Protein AF-A0A1H8G542-F1 (afdb_monomer_lite)

Radius of gyration: 30.21 Å; chains: 1; bounding box: 101×85×64 Å

pLDDT: mean 82.32, std 17.87, range [41.72, 97.12]

Sequence (172 aa):
MRNCRTIFIILLIFWPLLLMSQGQDFWIKDFHQNMTDLSAISSNVKDLNGKPTALIRFVVRDSKFEFSANLGIVKQESKTGEVWLYVPVGTKRLTISHPYLGLLRGFEIPTSVEGKCTYDAEIVITNNAYLDALLDQAITSSSSSEINAEETDELESDSMLYQGQALTSSAS

Structure (mmCIF, N/CA/C/O backbone):
data_AF-A0A1H8G542-F1
#
_entry.id   AF-A0A1H8G542-F1
#
loop_
_atom_site.group_PDB
_atom_site.id
_atom_site.type_symbol
_atom_site.label_atom_id
_atom_site.label_alt_id
_atom_site.label_comp_id
_atom_site.label_asym_id
_atom_site.label_entity_id
_atom_site.label_seq_id
_atom_site.pdbx_PDB_ins_code
_atom_site.Cartn_x
_atom_site.Cartn_y
_atom_site.Cartn_z
_atom_site.occupancy
_atom_site.B_iso_or_equiv
_atom_site.auth_seq_id
_atom_site.auth_comp_id
_atom_site.auth_asym_id
_atom_site.auth_atom_id
_atom_site.pdbx_PDB_model_num
ATOM 1 N N . MET A 1 1 ? 42.385 -31.031 -24.713 1.00 58.66 1 MET A N 1
ATOM 2 C CA . MET A 1 1 ? 41.117 -30.613 -25.368 1.00 58.66 1 MET A CA 1
ATOM 3 C C . MET A 1 1 ? 39.839 -30.892 -24.554 1.00 58.66 1 MET A C 1
ATOM 5 O O . MET A 1 1 ? 38.863 -30.186 -24.767 1.00 58.66 1 MET A O 1
ATOM 9 N N . ARG A 1 2 ? 39.802 -31.864 -23.618 1.00 62.94 2 ARG A N 1
ATOM 10 C CA . ARG A 1 2 ? 38.589 -32.194 -22.825 1.00 62.94 2 ARG A CA 1
ATOM 11 C C . ARG A 1 2 ? 38.145 -31.082 -21.855 1.00 62.94 2 ARG A C 1
ATOM 13 O O . ARG A 1 2 ? 36.956 -30.814 -21.768 1.00 62.94 2 ARG A O 1
ATOM 20 N N . ASN A 1 3 ? 39.091 -30.366 -21.245 1.00 68.81 3 ASN A N 1
ATOM 21 C CA . ASN A 1 3 ? 38.796 -29.328 -20.243 1.00 68.81 3 ASN A CA 1
ATOM 22 C C . ASN A 1 3 ? 38.267 -28.014 -20.853 1.00 68.81 3 ASN A C 1
ATOM 24 O O . ASN A 1 3 ? 37.570 -27.254 -20.194 1.00 68.81 3 ASN A O 1
ATOM 28 N N . CYS A 1 4 ? 38.561 -27.744 -22.130 1.00 71.44 4 CYS A N 1
ATOM 29 C CA . CYS A 1 4 ? 38.090 -26.532 -22.809 1.00 71.44 4 CYS A CA 1
ATOM 30 C C . CYS A 1 4 ? 36.597 -26.637 -23.174 1.00 71.44 4 CYS A C 1
ATOM 32 O O . CYS A 1 4 ? 35.860 -25.666 -23.043 1.00 71.44 4 CYS A O 1
ATOM 34 N N . ARG A 1 5 ? 36.119 -27.846 -23.520 1.00 76.88 5 ARG A N 1
ATOM 35 C CA . ARG A 1 5 ? 34.689 -28.109 -23.771 1.00 76.88 5 ARG A CA 1
ATOM 36 C C . ARG A 1 5 ? 33.852 -27.984 -22.497 1.00 76.88 5 ARG A C 1
ATOM 38 O O . ARG A 1 5 ? 32.764 -27.429 -22.552 1.00 76.88 5 ARG A O 1
ATOM 45 N N . THR A 1 6 ? 34.358 -28.450 -21.355 1.00 80.25 6 THR A N 1
ATOM 46 C CA . THR A 1 6 ? 33.643 -28.337 -20.073 1.00 80.25 6 THR A CA 1
ATOM 47 C C . THR A 1 6 ? 33.558 -26.892 -19.582 1.00 80.25 6 THR A C 1
ATOM 49 O O . THR A 1 6 ? 32.508 -26.491 -19.098 1.00 80.25 6 THR A O 1
ATOM 52 N N . ILE A 1 7 ? 34.608 -26.084 -19.772 1.00 83.56 7 ILE A N 1
ATOM 53 C CA . ILE A 1 7 ? 34.585 -24.648 -19.435 1.00 83.56 7 ILE A CA 1
ATOM 54 C C . ILE A 1 7 ? 33.564 -23.897 -20.302 1.00 83.56 7 ILE A C 1
ATOM 56 O O . ILE A 1 7 ? 32.796 -23.090 -19.784 1.00 83.56 7 ILE A O 1
ATOM 60 N N . PHE A 1 8 ? 33.499 -24.206 -21.601 1.00 82.31 8 PHE A N 1
ATOM 61 C CA . PHE A 1 8 ? 32.521 -23.598 -22.509 1.00 82.31 8 PHE A CA 1
ATOM 62 C C . PHE A 1 8 ? 31.074 -23.934 -22.123 1.00 82.31 8 PHE A C 1
ATOM 64 O O . PHE A 1 8 ? 30.210 -23.065 -22.165 1.00 82.31 8 PHE A O 1
ATOM 71 N N . ILE A 1 9 ? 30.814 -25.178 -21.706 1.00 81.88 9 ILE A N 1
ATOM 72 C CA . ILE A 1 9 ? 29.485 -25.618 -21.255 1.00 81.88 9 ILE A CA 1
ATOM 73 C C . ILE A 1 9 ? 29.085 -24.915 -19.950 1.00 81.88 9 ILE A C 1
ATOM 75 O O . ILE A 1 9 ? 27.940 -24.494 -19.818 1.00 81.88 9 ILE A O 1
ATOM 79 N N . ILE A 1 10 ? 30.020 -24.727 -19.012 1.00 82.44 10 ILE A N 1
ATOM 80 C CA . ILE A 1 10 ? 29.749 -23.996 -17.763 1.00 82.44 10 ILE A CA 1
ATOM 81 C C . ILE A 1 10 ? 29.419 -22.526 -18.059 1.00 82.44 10 ILE A C 1
ATOM 83 O O . ILE A 1 10 ? 28.434 -22.015 -17.534 1.00 82.44 10 ILE A O 1
ATOM 87 N N . LEU A 1 11 ? 30.173 -21.863 -18.943 1.00 80.88 11 LEU A N 1
ATOM 88 C CA . LEU A 1 11 ? 29.892 -20.478 -19.345 1.00 80.88 11 LEU A CA 1
ATOM 89 C C . LEU A 1 11 ? 28.540 -20.336 -20.057 1.00 80.88 11 LEU A C 1
ATOM 91 O O . LEU A 1 11 ? 27.810 -19.387 -19.789 1.00 80.88 11 LEU A O 1
ATOM 95 N N . LEU A 1 12 ? 28.174 -21.297 -20.909 1.00 79.50 12 LEU A N 1
ATOM 96 C CA . LEU A 1 12 ? 26.909 -21.291 -21.649 1.00 79.50 12 LEU A CA 1
ATOM 97 C C . LEU A 1 12 ? 25.689 -21.491 -20.733 1.00 79.50 12 LEU A C 1
ATOM 99 O O . LEU A 1 12 ? 24.636 -20.918 -20.991 1.00 79.50 12 LEU A O 1
ATOM 103 N N . ILE A 1 13 ? 25.837 -22.253 -19.644 1.00 79.88 13 ILE A N 1
ATOM 104 C CA . ILE A 1 13 ? 24.777 -22.470 -18.644 1.00 79.88 13 ILE A CA 1
ATOM 105 C C . ILE A 1 13 ? 24.689 -21.302 -17.645 1.00 79.88 13 ILE A C 1
ATOM 107 O O . ILE A 1 13 ? 23.596 -20.978 -17.188 1.00 79.88 13 ILE A O 1
ATOM 111 N N . PHE A 1 14 ? 25.804 -20.639 -17.321 1.00 73.62 14 PHE A N 1
ATOM 112 C CA . PHE A 1 14 ? 25.825 -19.519 -16.368 1.00 73.62 14 PHE A CA 1
ATOM 113 C C . PHE A 1 14 ? 25.383 -18.180 -16.992 1.00 73.62 14 PHE A C 1
ATOM 115 O O . PHE A 1 14 ? 24.875 -17.309 -16.292 1.00 73.62 14 PHE A O 1
ATOM 122 N N . TRP A 1 15 ? 25.521 -18.026 -18.314 1.00 73.31 15 TRP A N 1
ATOM 123 C CA . TRP A 1 15 ? 25.135 -16.824 -19.064 1.00 73.31 15 TRP A CA 1
ATOM 124 C C . TRP A 1 15 ? 23.635 -16.455 -18.979 1.00 73.31 15 TRP A C 1
ATOM 126 O O . TRP A 1 15 ? 23.336 -15.292 -18.704 1.00 73.31 15 TRP A O 1
ATOM 136 N N . PRO A 1 16 ? 22.666 -17.381 -19.148 1.00 72.12 16 PRO A N 1
ATOM 137 C CA . PRO A 1 16 ? 21.245 -17.039 -19.042 1.00 72.12 16 PRO A CA 1
ATOM 138 C C . PRO A 1 16 ? 20.754 -16.831 -17.599 1.00 72.12 16 PRO A C 1
ATOM 140 O O . PRO A 1 16 ? 19.709 -16.215 -17.407 1.00 72.12 16 PRO A O 1
ATOM 143 N N . LEU A 1 17 ? 21.493 -17.284 -16.576 1.00 62.50 17 LEU A N 1
ATOM 144 C CA . LEU A 1 17 ? 21.120 -17.088 -15.164 1.00 62.50 17 LEU A CA 1
ATOM 145 C C . LEU A 1 17 ? 21.210 -15.620 -14.710 1.00 62.50 17 LEU A C 1
ATOM 147 O O . LEU A 1 17 ? 20.627 -15.259 -13.692 1.00 62.50 17 LEU A O 1
ATOM 151 N N . LEU A 1 18 ? 21.903 -14.768 -15.469 1.00 60.75 18 LEU A N 1
ATOM 152 C CA . LEU A 1 18 ? 22.062 -13.341 -15.173 1.00 60.75 18 LEU A CA 1
ATOM 153 C C . LEU A 1 18 ? 20.910 -12.470 -15.706 1.00 60.75 18 LEU A C 1
ATOM 155 O O . LEU A 1 18 ? 20.881 -11.276 -15.428 1.00 60.75 18 LEU A O 1
ATOM 159 N N . LEU A 1 19 ? 19.971 -13.034 -16.476 1.00 62.41 19 LEU A N 1
ATOM 160 C CA . LEU A 1 19 ? 19.022 -12.256 -17.285 1.00 62.41 19 LEU A CA 1
ATOM 161 C C . LEU A 1 19 ? 17.582 -12.204 -16.756 1.00 62.41 19 LEU A C 1
ATOM 163 O O . LEU A 1 19 ? 16.693 -11.763 -17.476 1.00 62.41 19 LEU A O 1
ATOM 167 N N . MET A 1 20 ? 17.307 -12.622 -15.521 1.00 56.84 20 MET A N 1
ATOM 168 C CA . MET A 1 20 ? 15.926 -12.682 -15.023 1.00 56.84 20 MET A CA 1
ATOM 169 C C . MET A 1 20 ? 15.796 -12.012 -13.652 1.00 56.84 20 MET A C 1
ATOM 171 O O . MET A 1 20 ? 15.697 -12.677 -12.626 1.00 56.84 20 MET A O 1
ATOM 175 N N . SER A 1 21 ? 15.759 -10.679 -13.642 1.00 58.41 21 SER A N 1
ATOM 176 C CA . SER A 1 21 ? 15.165 -9.911 -12.545 1.00 58.41 21 SER A CA 1
ATOM 177 C C . SER A 1 21 ? 14.084 -9.022 -13.142 1.00 58.41 21 SER A C 1
ATOM 179 O O . SER A 1 21 ? 14.371 -7.928 -13.616 1.00 58.41 21 SER A O 1
ATOM 181 N N . GLN A 1 22 ? 12.842 -9.511 -13.154 1.00 61.28 22 GLN A N 1
ATOM 182 C CA . GLN A 1 22 ? 11.693 -8.633 -13.361 1.00 61.28 22 GLN A CA 1
ATOM 183 C C . GLN A 1 22 ? 11.564 -7.795 -12.085 1.00 61.28 22 GLN A C 1
ATOM 185 O O . GLN A 1 22 ? 11.115 -8.293 -11.052 1.00 61.28 22 GLN A O 1
ATOM 190 N N . GLY A 1 23 ? 12.093 -6.572 -12.130 1.00 67.56 23 GLY A N 1
ATOM 191 C CA . GLY A 1 23 ? 12.040 -5.620 -11.026 1.00 67.56 23 GLY A CA 1
ATOM 192 C C . GLY A 1 23 ? 10.635 -5.050 -10.845 1.00 67.56 23 GLY A C 1
ATOM 193 O O . GLY A 1 23 ? 9.840 -5.021 -11.782 1.00 67.56 23 GLY A O 1
ATOM 194 N N . GLN A 1 24 ? 10.325 -4.616 -9.624 1.00 85.44 24 GLN A N 1
ATOM 195 C CA . GLN A 1 24 ? 9.192 -3.727 -9.379 1.00 85.44 24 GLN A CA 1
ATOM 196 C C . GLN A 1 24 ? 9.655 -2.283 -9.617 1.00 85.44 24 GLN A C 1
ATOM 198 O O . GLN A 1 24 ? 10.711 -1.885 -9.126 1.00 85.44 24 GLN A O 1
ATOM 203 N N . ASP A 1 25 ? 8.850 -1.499 -10.322 1.00 92.38 25 ASP A N 1
ATOM 204 C CA . ASP A 1 25 ? 9.164 -0.119 -10.713 1.00 92.38 25 ASP A CA 1
ATOM 205 C C . ASP A 1 25 ? 8.432 0.916 -9.844 1.00 92.38 25 ASP A C 1
ATOM 207 O O . ASP A 1 25 ? 8.105 2.027 -10.273 1.00 92.38 25 ASP A O 1
ATOM 211 N N . PHE A 1 26 ? 8.123 0.538 -8.606 1.00 94.50 26 PHE A N 1
ATOM 212 C CA . PHE A 1 26 ? 7.495 1.412 -7.628 1.00 94.50 26 PHE A CA 1
ATOM 213 C C . PHE A 1 26 ? 7.796 0.968 -6.194 1.00 94.50 26 PHE A C 1
ATOM 215 O O . PHE A 1 26 ? 8.190 -0.174 -5.930 1.00 94.50 26 PHE A O 1
ATOM 222 N N . TRP A 1 27 ? 7.598 1.884 -5.252 1.00 94.00 27 TRP A N 1
ATOM 223 C CA . TRP A 1 27 ? 7.738 1.642 -3.818 1.00 94.00 27 TRP A CA 1
ATOM 224 C C . TRP A 1 27 ? 6.818 2.568 -3.011 1.00 94.00 27 TRP A C 1
ATOM 226 O O . TRP A 1 27 ? 6.203 3.480 -3.562 1.00 94.00 27 TRP A O 1
ATOM 236 N N . ILE A 1 28 ? 6.694 2.311 -1.707 1.00 95.38 28 ILE A N 1
ATOM 237 C CA . ILE A 1 28 ? 5.824 3.075 -0.802 1.00 95.38 28 ILE A CA 1
ATOM 238 C C . ILE A 1 28 ? 6.665 4.014 0.056 1.00 95.38 28 ILE A C 1
ATOM 240 O O . ILE A 1 28 ? 7.591 3.572 0.739 1.00 95.38 28 ILE A O 1
ATOM 244 N N . LYS A 1 29 ? 6.296 5.289 0.073 1.00 94.94 29 LYS A N 1
ATOM 245 C CA . LYS A 1 29 ? 6.938 6.352 0.840 1.00 94.94 29 LYS A CA 1
ATOM 246 C C . LYS A 1 29 ? 5.996 6.894 1.914 1.00 94.94 29 LYS A C 1
ATOM 248 O O . LYS A 1 29 ? 4.781 6.861 1.758 1.00 94.94 29 LYS A O 1
ATOM 253 N N . ASP A 1 30 ? 6.596 7.419 2.980 1.00 92.94 30 ASP A N 1
ATOM 254 C CA . ASP A 1 30 ? 5.937 8.258 3.988 1.00 92.94 30 ASP A CA 1
ATOM 255 C C . ASP A 1 30 ? 4.734 7.609 4.687 1.00 92.94 30 ASP A C 1
ATOM 257 O O . ASP A 1 30 ? 3.705 8.239 4.900 1.00 92.94 30 ASP A O 1
ATOM 261 N N . PHE A 1 31 ? 4.861 6.330 5.054 1.00 95.69 31 PHE A N 1
ATOM 262 C CA . PHE A 1 31 ? 3.824 5.664 5.835 1.00 95.69 31 PHE A CA 1
ATOM 263 C C . PHE A 1 31 ? 3.789 6.224 7.262 1.00 95.69 31 PHE A C 1
ATOM 265 O O . PHE A 1 31 ? 4.698 5.957 8.053 1.00 95.69 31 PHE A O 1
ATOM 272 N N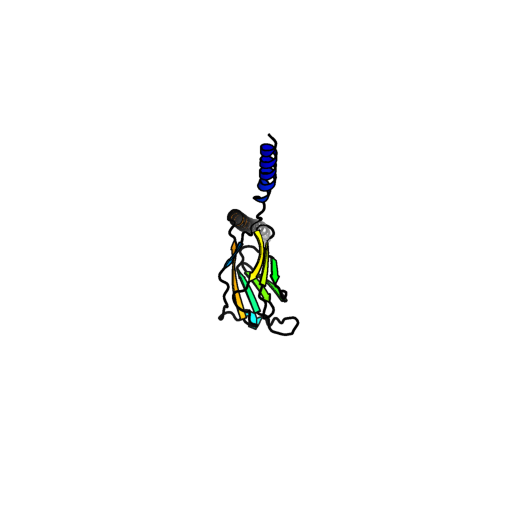 . HIS A 1 32 ? 2.728 6.945 7.616 1.00 95.31 32 HIS A N 1
ATOM 273 C CA . HIS A 1 32 ? 2.545 7.484 8.962 1.00 95.31 32 HIS A CA 1
ATOM 274 C C . HIS A 1 32 ? 1.068 7.567 9.354 1.00 95.31 32 HIS A C 1
ATOM 276 O O . HIS A 1 32 ? 0.166 7.527 8.521 1.00 95.31 32 HIS A O 1
ATOM 282 N N . GLN A 1 33 ? 0.808 7.659 10.658 1.00 95.44 33 GLN A N 1
ATOM 283 C CA . GLN A 1 33 ? -0.540 7.875 11.170 1.00 95.44 33 GLN A CA 1
ATOM 284 C C . GLN A 1 33 ? -0.911 9.354 11.065 1.00 95.44 33 GLN A C 1
ATOM 286 O O . GLN A 1 33 ? -0.188 10.213 11.572 1.00 95.44 33 GLN A O 1
ATOM 291 N N . ASN A 1 34 ? -2.073 9.643 10.488 1.00 95.19 34 ASN A N 1
ATOM 292 C CA . ASN A 1 34 ? -2.633 10.983 10.455 1.00 95.19 34 ASN A CA 1
ATOM 293 C C . ASN A 1 34 ? -3.656 11.145 11.585 1.00 95.19 34 ASN A C 1
ATOM 295 O O . ASN A 1 34 ? -4.772 10.632 11.520 1.00 95.19 34 ASN A O 1
ATOM 299 N N . MET A 1 35 ? -3.259 11.850 12.646 1.00 90.44 35 MET A N 1
ATOM 300 C CA . MET A 1 35 ? -4.106 12.058 13.828 1.00 90.44 35 MET A CA 1
ATOM 301 C C . MET A 1 35 ? -5.227 13.078 13.596 1.00 90.44 35 MET A C 1
ATOM 303 O O . MET A 1 35 ? -6.238 13.044 14.295 1.00 90.44 35 MET A O 1
ATOM 307 N N . THR A 1 36 ? -5.050 13.987 12.638 1.00 92.00 36 THR A N 1
ATOM 308 C CA . THR A 1 36 ? -6.021 15.049 12.341 1.00 92.00 36 THR A CA 1
ATOM 309 C C . THR A 1 36 ? -7.186 14.519 11.507 1.00 92.00 36 THR A C 1
ATOM 311 O O . THR A 1 36 ? -8.291 15.057 11.575 1.00 92.00 36 THR A O 1
ATOM 314 N N . ASP A 1 37 ? -6.963 13.455 10.733 1.00 91.25 37 ASP A N 1
ATOM 315 C CA . ASP A 1 37 ? -7.989 12.883 9.871 1.00 91.25 37 ASP A CA 1
ATOM 316 C C . ASP A 1 37 ? -8.862 11.835 10.582 1.00 91.25 37 ASP A C 1
ATOM 318 O O . ASP A 1 37 ? -8.443 10.715 10.891 1.00 91.25 37 ASP A O 1
ATOM 322 N N . LEU A 1 38 ? -10.137 12.184 10.756 1.00 89.69 38 LEU A N 1
ATOM 323 C CA . LEU A 1 38 ? -11.160 11.363 11.405 1.00 89.69 38 LEU A CA 1
ATOM 324 C C . LEU A 1 38 ? -11.972 10.495 10.420 1.00 89.69 38 LEU A C 1
ATOM 326 O O . LEU A 1 38 ? -13.000 9.927 10.803 1.00 89.69 38 LEU A O 1
ATOM 330 N N . SER A 1 39 ? -11.540 10.352 9.164 1.00 90.69 39 SER A N 1
ATOM 331 C CA . SER A 1 39 ? -12.245 9.583 8.121 1.00 90.69 39 SER A CA 1
ATOM 332 C C . SER A 1 39 ? -12.498 8.119 8.511 1.00 90.69 39 SER A C 1
ATOM 334 O O . SER A 1 39 ? -13.586 7.577 8.271 1.00 90.69 39 SER A O 1
ATOM 336 N N . ALA A 1 40 ? -11.539 7.478 9.189 1.00 87.31 40 ALA A N 1
ATOM 337 C CA . ALA A 1 40 ? -11.703 6.123 9.724 1.00 87.31 40 ALA A CA 1
ATOM 338 C C . ALA A 1 40 ? -12.827 6.023 10.773 1.00 87.31 40 ALA A C 1
ATOM 340 O O . ALA A 1 40 ? -13.524 5.012 10.851 1.00 87.31 40 ALA A O 1
ATOM 341 N N . ILE A 1 41 ? -13.031 7.077 11.568 1.00 89.12 41 ILE A N 1
ATOM 342 C CA . ILE A 1 41 ? -14.098 7.141 12.575 1.00 89.12 41 ILE A CA 1
ATOM 343 C C . ILE A 1 41 ? -15.446 7.369 11.893 1.00 89.12 41 ILE A C 1
ATOM 345 O O . ILE A 1 41 ? -16.413 6.671 12.195 1.00 89.12 41 ILE A O 1
ATOM 349 N N . SER A 1 42 ? -15.506 8.331 10.970 1.00 90.19 42 SER A N 1
ATOM 350 C CA . SER A 1 42 ? -16.749 8.753 10.314 1.00 90.19 42 SER A CA 1
ATOM 351 C C . SER A 1 42 ? -17.373 7.648 9.455 1.00 90.19 42 SER A C 1
ATOM 353 O O . SER A 1 42 ? -18.588 7.464 9.467 1.00 90.19 42 SER A O 1
ATOM 355 N N . SER A 1 43 ? -16.546 6.868 8.759 1.00 88.56 43 SER A N 1
ATOM 356 C CA . SER A 1 43 ? -17.005 5.799 7.862 1.00 88.56 43 SER A CA 1
ATOM 357 C C . SER A 1 43 ? -17.610 4.581 8.577 1.00 88.56 43 SER A C 1
ATOM 359 O O . SER A 1 43 ? -18.369 3.838 7.957 1.00 88.56 43 SER A O 1
ATOM 361 N N . ASN A 1 44 ? -17.306 4.373 9.867 1.00 90.44 44 ASN A N 1
ATOM 362 C CA . ASN A 1 44 ? -17.852 3.300 10.715 1.00 90.44 44 ASN A CA 1
ATOM 363 C C . ASN A 1 44 ? -17.813 1.888 10.078 1.00 90.44 44 ASN A C 1
ATOM 365 O O . ASN A 1 44 ? -18.698 1.060 10.310 1.00 90.44 44 ASN A O 1
ATOM 369 N N . VAL A 1 45 ? -16.787 1.604 9.269 1.00 94.25 45 VAL A N 1
ATOM 370 C CA . VAL A 1 45 ? -16.586 0.292 8.639 1.00 94.25 45 VAL A CA 1
ATOM 371 C C . VAL A 1 45 ? -16.100 -0.709 9.691 1.00 94.25 45 VAL A C 1
ATOM 373 O O . VAL A 1 45 ? -15.231 -0.409 10.516 1.00 94.25 45 VAL A O 1
ATOM 376 N N . LYS A 1 46 ? -16.693 -1.906 9.686 1.00 95.06 46 LYS A N 1
ATOM 377 C CA . LYS A 1 46 ? -16.384 -2.984 10.630 1.00 95.06 46 LYS A CA 1
ATOM 378 C C . LYS A 1 46 ? -15.903 -4.222 9.892 1.00 95.06 46 LYS A C 1
ATOM 380 O O . LYS A 1 46 ? -16.387 -4.519 8.803 1.00 95.06 46 LYS A O 1
ATOM 385 N N . ASP A 1 47 ? -14.964 -4.934 10.501 1.00 93.69 47 ASP A N 1
ATOM 386 C CA . ASP A 1 47 ? -14.491 -6.222 10.006 1.00 93.69 47 ASP A CA 1
ATOM 387 C C . ASP A 1 47 ? -15.527 -7.340 10.239 1.00 93.69 47 ASP A C 1
ATOM 389 O O . ASP A 1 47 ? -16.586 -7.135 10.840 1.00 93.69 47 ASP A O 1
ATOM 393 N N . LEU A 1 48 ? -15.198 -8.558 9.797 1.00 91.31 48 LEU A N 1
ATOM 394 C CA . LEU A 1 48 ? -16.038 -9.751 9.979 1.00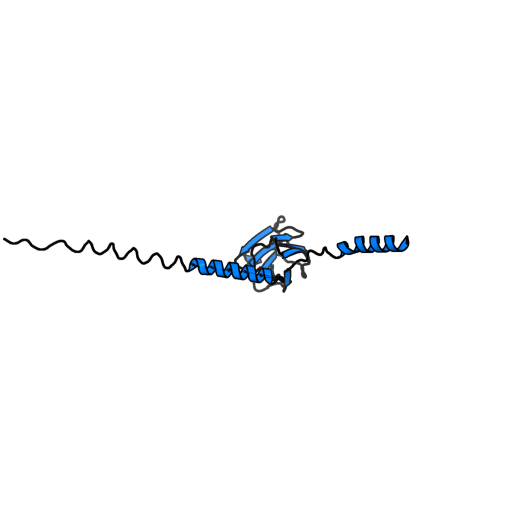 91.31 48 LEU A CA 1
ATOM 395 C C . LEU A 1 48 ? -16.310 -10.095 11.456 1.00 91.31 48 LEU A C 1
ATOM 397 O O . LEU A 1 48 ? -17.242 -10.838 11.750 1.00 91.31 48 LEU A O 1
ATOM 401 N N . ASN A 1 49 ? -15.520 -9.552 12.385 1.00 91.75 49 ASN A N 1
ATOM 402 C CA . ASN A 1 49 ? -15.657 -9.756 13.825 1.00 91.75 49 ASN A CA 1
ATOM 403 C C . ASN A 1 49 ? -16.395 -8.594 14.514 1.00 91.75 49 ASN A C 1
ATOM 405 O O . ASN A 1 49 ? -16.453 -8.544 15.744 1.00 91.75 49 ASN A O 1
ATOM 409 N N . GLY A 1 50 ? -16.917 -7.626 13.754 1.00 92.50 50 GLY A N 1
ATOM 410 C CA . GLY A 1 50 ? -17.594 -6.444 14.283 1.00 92.50 50 GLY A CA 1
ATOM 411 C C . GLY A 1 50 ? -16.660 -5.401 14.910 1.00 92.50 50 GLY A C 1
ATOM 412 O O . GLY A 1 50 ? -17.149 -4.455 15.537 1.00 92.50 50 GLY A O 1
ATOM 413 N N . LYS A 1 51 ? -15.338 -5.539 14.753 1.00 93.56 51 LYS A N 1
ATOM 414 C CA . LYS A 1 51 ? -14.347 -4.564 15.227 1.00 93.56 51 LYS A CA 1
ATOM 415 C C . LYS A 1 51 ? -14.186 -3.431 14.210 1.00 93.56 51 LYS A C 1
ATOM 417 O O . LYS A 1 51 ? -14.281 -3.676 13.009 1.00 93.56 51 LYS A O 1
ATOM 422 N N . PRO A 1 52 ? -13.932 -2.190 14.662 1.00 94.50 52 PRO A N 1
ATOM 423 C CA . PRO A 1 52 ? -13.689 -1.076 13.751 1.00 94.50 52 PRO A CA 1
ATOM 424 C C . PRO A 1 52 ? -12.394 -1.290 12.960 1.00 94.50 52 PRO A C 1
ATOM 426 O O . PRO A 1 52 ? -11.382 -1.710 13.526 1.00 94.50 52 PRO A O 1
ATOM 429 N N . THR A 1 53 ? -12.416 -0.975 11.669 1.00 96.38 53 THR A N 1
ATOM 430 C CA . THR A 1 53 ? -11.247 -1.090 10.786 1.00 96.38 53 THR A CA 1
ATOM 431 C C . THR A 1 53 ? -10.308 0.109 10.910 1.00 96.38 53 THR A C 1
ATOM 433 O O . THR A 1 53 ? -10.713 1.188 11.350 1.00 96.38 53 THR A O 1
ATOM 436 N N . ALA A 1 54 ? -9.058 -0.073 10.493 1.00 96.31 54 ALA A N 1
ATOM 437 C CA . ALA A 1 54 ? -8.147 1.025 10.187 1.00 96.31 54 ALA A CA 1
ATOM 438 C C . ALA A 1 54 ? -8.362 1.481 8.737 1.00 96.31 54 ALA A C 1
ATOM 440 O O . ALA A 1 54 ? -8.727 0.662 7.887 1.00 96.31 54 ALA A O 1
ATOM 441 N N . LEU A 1 55 ? -8.118 2.757 8.448 1.00 97.12 55 LEU A N 1
ATOM 442 C CA . LEU A 1 55 ? -8.100 3.293 7.088 1.00 97.12 55 LEU A CA 1
ATOM 443 C C . LEU A 1 55 ? -6.654 3.565 6.678 1.00 97.12 55 LEU A C 1
ATOM 445 O O . LEU A 1 55 ? -5.949 4.281 7.380 1.00 97.12 55 LEU A O 1
ATOM 449 N N . ILE A 1 56 ? -6.229 3.031 5.538 1.00 96.81 56 ILE A N 1
ATOM 450 C CA . ILE A 1 56 ? -4.958 3.378 4.902 1.00 96.81 56 ILE A CA 1
ATOM 451 C C . ILE A 1 56 ? -5.273 4.091 3.591 1.00 96.81 56 ILE A C 1
ATOM 453 O O . ILE A 1 56 ? -5.943 3.524 2.726 1.00 96.81 56 ILE A O 1
ATOM 457 N N . ARG A 1 57 ? -4.802 5.325 3.445 1.00 96.50 57 ARG A N 1
ATOM 458 C CA . ARG A 1 57 ? -4.914 6.111 2.222 1.00 96.50 57 ARG A CA 1
ATOM 459 C C . ARG A 1 57 ? -3.597 6.068 1.473 1.00 96.50 57 ARG A C 1
ATOM 461 O O . ARG A 1 57 ? -2.552 6.426 2.008 1.00 96.50 57 ARG A O 1
ATOM 468 N N . PHE A 1 58 ? -3.676 5.640 0.226 1.00 96.88 58 PHE A N 1
ATOM 469 C CA . PHE A 1 58 ? -2.567 5.669 -0.706 1.00 96.88 58 PHE A CA 1
ATOM 470 C C . PHE A 1 58 ? -2.757 6.816 -1.682 1.00 96.88 58 PHE A C 1
ATOM 472 O O . PHE A 1 58 ? -3.729 6.814 -2.433 1.00 96.88 58 PHE A O 1
ATOM 479 N N . VAL A 1 59 ? -1.820 7.758 -1.711 1.00 96.44 59 VAL A N 1
ATOM 480 C CA . VAL A 1 59 ? -1.714 8.729 -2.802 1.00 96.44 59 VAL A CA 1
ATOM 481 C C . VAL A 1 59 ? -1.137 8.003 -4.013 1.00 96.44 59 VAL A C 1
ATOM 483 O O . VAL A 1 59 ? -0.047 7.424 -3.939 1.00 96.44 59 VAL A O 1
ATOM 486 N N . VAL A 1 60 ? -1.879 8.006 -5.119 1.00 94.75 60 VAL A N 1
ATOM 487 C CA . VAL A 1 60 ? -1.533 7.278 -6.344 1.00 94.75 60 VAL A CA 1
ATOM 488 C C . VAL A 1 60 ? -1.623 8.182 -7.567 1.00 94.75 60 VAL A C 1
ATOM 490 O O . VAL A 1 60 ? -2.521 9.010 -7.690 1.00 94.75 60 VAL A O 1
ATOM 493 N N . ARG A 1 61 ? -0.686 8.003 -8.503 1.00 91.12 61 ARG A N 1
ATOM 494 C CA . ARG A 1 61 ? -0.687 8.704 -9.801 1.00 91.12 61 ARG A CA 1
ATOM 495 C C . ARG A 1 61 ? -1.461 7.954 -10.886 1.00 91.12 61 ARG A C 1
ATOM 497 O O . ARG A 1 61 ? -1.820 8.545 -11.894 1.00 91.12 61 ARG A O 1
ATOM 504 N N . ASP A 1 62 ? -1.715 6.667 -10.669 1.00 90.44 62 ASP A N 1
ATOM 505 C CA . ASP A 1 62 ? -2.463 5.803 -11.575 1.00 90.44 62 ASP A CA 1
ATOM 506 C C . ASP A 1 62 ? -3.531 5.034 -10.789 1.00 90.44 62 ASP A C 1
ATOM 508 O O . ASP A 1 62 ? -3.334 4.676 -9.630 1.00 90.44 62 ASP A O 1
ATOM 512 N N . SER A 1 63 ? -4.667 4.777 -11.424 1.00 88.88 63 SER A N 1
ATOM 513 C CA . SER A 1 63 ? -5.789 4.022 -10.860 1.00 88.88 63 SER A CA 1
ATOM 514 C C . SER A 1 63 ? -5.665 2.507 -11.058 1.00 88.88 63 SER A C 1
ATOM 516 O O . SER A 1 63 ? -6.415 1.753 -10.444 1.00 88.88 63 SER A O 1
ATOM 518 N N . LYS A 1 64 ? -4.710 2.044 -11.875 1.00 92.94 64 LYS A N 1
ATOM 519 C CA . LYS A 1 64 ? -4.488 0.618 -12.193 1.00 92.94 64 LYS A CA 1
ATOM 520 C C . LYS A 1 64 ? -3.795 -0.184 -11.083 1.00 92.94 64 LYS A C 1
ATOM 522 O O . LYS A 1 64 ? -3.456 -1.348 -11.296 1.00 92.94 64 LYS A O 1
ATOM 527 N N . PHE A 1 65 ? -3.540 0.421 -9.922 1.00 94.75 65 PHE A N 1
ATOM 528 C CA . PHE A 1 65 ? -2.994 -0.293 -8.772 1.00 94.75 65 PHE A CA 1
ATOM 529 C C . PHE A 1 65 ? -4.058 -1.166 -8.109 1.00 94.75 65 PHE A C 1
ATOM 531 O O . PHE A 1 65 ? -5.145 -0.712 -7.752 1.00 94.75 65 PHE A O 1
ATOM 538 N N . GLU A 1 66 ? -3.695 -2.419 -7.882 1.00 95.56 66 GLU A N 1
ATOM 539 C CA . GLU A 1 66 ? -4.495 -3.395 -7.158 1.00 95.56 66 GLU A CA 1
ATOM 540 C C . GLU A 1 66 ? -3.855 -3.696 -5.805 1.00 95.56 66 GLU A C 1
ATOM 542 O O . GLU A 1 66 ? -2.631 -3.746 -5.671 1.00 95.56 66 GLU A O 1
ATOM 547 N N . PHE A 1 67 ? -4.688 -3.920 -4.790 1.00 96.50 67 PHE A N 1
ATOM 548 C CA . PHE A 1 67 ? -4.244 -4.080 -3.412 1.00 96.50 67 PHE A CA 1
ATOM 549 C C . PHE A 1 67 ? -4.768 -5.381 -2.813 1.00 96.50 67 PHE A C 1
ATOM 551 O O . PHE A 1 67 ? -5.889 -5.814 -3.067 1.00 96.50 67 PHE A O 1
ATOM 558 N N . SER A 1 68 ? -3.957 -5.993 -1.959 1.00 95.94 68 SER A N 1
ATOM 559 C CA . SER A 1 68 ? -4.339 -7.128 -1.123 1.00 95.94 68 SER A CA 1
ATOM 560 C C . SER A 1 68 ? -3.614 -7.066 0.220 1.00 95.94 68 SER A C 1
ATOM 562 O O . SER A 1 68 ? -2.555 -6.454 0.351 1.00 95.94 68 SER A O 1
ATOM 564 N N . ALA A 1 69 ? -4.194 -7.683 1.246 1.00 95.31 69 ALA A N 1
ATOM 565 C CA . ALA A 1 69 ? -3.668 -7.654 2.606 1.00 95.31 69 ALA A CA 1
ATOM 566 C C . ALA A 1 69 ? -3.682 -9.052 3.225 1.00 95.31 69 ALA A C 1
ATOM 568 O O . ALA A 1 69 ? -4.516 -9.887 2.875 1.00 95.31 69 ALA A O 1
ATOM 569 N N . ASN A 1 70 ? -2.794 -9.302 4.189 1.00 93.94 70 ASN A N 1
ATOM 570 C CA . ASN A 1 70 ? -2.682 -10.618 4.827 1.00 93.94 70 ASN A CA 1
ATOM 571 C C . ASN A 1 70 ? -3.926 -11.036 5.633 1.00 93.94 70 ASN A C 1
ATOM 573 O O . ASN A 1 70 ? -4.154 -12.229 5.801 1.00 93.94 70 ASN A O 1
ATOM 577 N N . LEU A 1 71 ? -4.713 -10.077 6.131 1.00 93.88 71 LEU A N 1
ATOM 578 C CA . LEU A 1 71 ? -6.003 -10.324 6.794 1.00 93.88 71 LEU A CA 1
ATOM 579 C C . LEU A 1 71 ? -7.205 -10.000 5.889 1.00 93.88 71 LEU A C 1
ATOM 581 O O . LEU A 1 71 ? -8.338 -9.956 6.363 1.00 93.88 71 LEU A O 1
ATOM 585 N N . GLY A 1 72 ? -6.962 -9.776 4.595 1.00 93.62 72 GLY A N 1
ATOM 586 C CA . GLY A 1 72 ? -7.964 -9.298 3.650 1.00 93.62 72 GLY A CA 1
ATOM 587 C C . GLY A 1 72 ? -8.222 -7.792 3.747 1.00 93.62 72 GLY A C 1
ATOM 588 O O . GLY A 1 72 ? -7.817 -7.117 4.694 1.00 93.62 72 GLY A O 1
ATOM 589 N N . ILE A 1 73 ? -8.890 -7.267 2.724 1.00 96.38 73 ILE A N 1
ATOM 590 C CA . ILE A 1 73 ? -9.371 -5.886 2.668 1.00 96.38 73 ILE A CA 1
ATOM 591 C C . ILE A 1 73 ? -10.879 -5.938 2.892 1.00 96.38 73 ILE A C 1
ATOM 593 O O . ILE A 1 73 ? -11.579 -6.690 2.218 1.00 96.38 73 ILE A O 1
ATOM 597 N N . VAL A 1 74 ? -11.375 -5.163 3.854 1.00 96.56 74 VAL A N 1
ATOM 598 C CA . VAL A 1 74 ? -12.807 -5.112 4.183 1.00 96.56 74 VAL A CA 1
ATOM 599 C C . VAL A 1 74 ? -13.560 -4.292 3.144 1.00 96.56 74 VAL A C 1
ATOM 601 O O . VAL A 1 74 ? -14.656 -4.658 2.728 1.00 96.56 74 VAL A O 1
ATOM 604 N N . LYS A 1 75 ? -12.969 -3.172 2.727 1.00 96.19 75 LYS A N 1
ATOM 605 C CA . LYS A 1 75 ? -13.524 -2.274 1.719 1.00 96.19 75 LYS A CA 1
ATOM 606 C C . LYS A 1 75 ? -12.390 -1.525 1.025 1.00 96.19 75 LYS A C 1
ATOM 608 O O . LYS A 1 75 ? -11.409 -1.161 1.671 1.00 96.19 75 LYS A O 1
ATOM 613 N N . GLN A 1 76 ? -12.551 -1.282 -0.268 1.00 95.81 76 GLN A N 1
ATOM 614 C CA . GLN A 1 76 ? -11.676 -0.430 -1.062 1.00 95.81 76 GLN A CA 1
ATOM 615 C C . GLN A 1 76 ? -12.520 0.644 -1.746 1.00 95.81 76 GLN A C 1
ATOM 617 O O . GLN A 1 76 ? -13.576 0.338 -2.300 1.00 95.81 76 GLN A O 1
ATOM 622 N N . GLU A 1 77 ? -12.058 1.889 -1.707 1.00 95.31 77 GLU A N 1
ATOM 623 C CA . GLU A 1 77 ? -12.661 3.009 -2.427 1.00 95.31 77 GLU A CA 1
ATOM 624 C C . GLU A 1 77 ? -11.587 3.721 -3.248 1.00 95.31 77 GLU A C 1
ATOM 626 O O . GLU A 1 77 ? -10.570 4.151 -2.707 1.00 95.31 77 GLU A O 1
ATOM 631 N N . SER A 1 78 ? -11.814 3.861 -4.551 1.00 94.06 78 SER A N 1
ATOM 632 C CA . SER A 1 78 ? -10.930 4.628 -5.432 1.00 94.06 78 SER A CA 1
ATOM 633 C C . SER A 1 78 ? -11.449 6.057 -5.562 1.00 94.06 78 SER A C 1
ATOM 635 O O . SER A 1 78 ? -12.622 6.270 -5.873 1.00 94.06 78 SER A O 1
ATOM 637 N N . LYS A 1 79 ? -10.575 7.033 -5.331 1.00 92.75 79 LYS A N 1
ATOM 638 C CA . LYS A 1 79 ? -10.826 8.469 -5.481 1.00 92.75 79 LYS A CA 1
ATOM 639 C C . LYS A 1 79 ? -9.809 9.066 -6.454 1.00 92.75 79 LYS A C 1
ATOM 641 O O . LYS A 1 79 ? -8.794 8.453 -6.777 1.00 92.75 79 LYS A O 1
ATOM 646 N N . THR A 1 80 ? -10.074 10.271 -6.947 1.00 91.56 80 THR A N 1
ATOM 647 C CA . THR A 1 80 ? -9.132 10.965 -7.834 1.00 91.56 80 THR A CA 1
ATOM 648 C C . THR A 1 80 ? -7.823 11.234 -7.092 1.00 91.56 80 THR A C 1
ATOM 650 O O . THR A 1 80 ? -7.806 12.008 -6.141 1.00 91.56 80 THR A O 1
ATOM 653 N N . GLY A 1 81 ? -6.741 10.578 -7.520 1.00 92.06 81 GLY A N 1
ATOM 654 C CA . GLY A 1 81 ? -5.411 10.696 -6.911 1.00 92.06 81 GLY A CA 1
ATOM 655 C C . GLY A 1 81 ? -5.199 9.879 -5.630 1.00 92.06 81 GLY A C 1
ATOM 656 O O . GLY A 1 81 ? -4.104 9.908 -5.071 1.00 92.06 81 GLY A O 1
ATOM 657 N N . GLU A 1 82 ? -6.206 9.135 -5.161 1.00 95.44 82 GLU A N 1
ATOM 658 C CA . GLU A 1 82 ? -6.132 8.397 -3.897 1.00 95.44 82 GLU A CA 1
ATOM 659 C C . GLU A 1 82 ? -6.846 7.042 -3.959 1.00 95.44 82 GLU A C 1
ATOM 661 O O . GLU A 1 82 ? -7.891 6.891 -4.586 1.00 95.44 82 GLU A O 1
ATOM 666 N N . VAL A 1 83 ? -6.342 6.057 -3.220 1.00 96.62 83 VAL A N 1
ATOM 667 C CA . VAL A 1 83 ? -7.045 4.795 -2.958 1.00 96.62 83 VAL A CA 1
ATOM 668 C C . VAL A 1 83 ? -7.148 4.581 -1.457 1.00 96.62 83 VAL A C 1
ATOM 670 O O . VAL A 1 83 ? -6.158 4.626 -0.730 1.00 96.62 83 VAL A O 1
ATOM 673 N N . TRP A 1 84 ? -8.369 4.370 -0.986 1.00 97.12 84 TRP A N 1
ATOM 674 C CA . TRP A 1 84 ? -8.711 4.210 0.420 1.00 97.12 84 TRP A CA 1
ATOM 675 C C . TRP A 1 84 ? -8.950 2.732 0.711 1.00 97.12 84 TRP A C 1
ATOM 677 O O . TRP A 1 84 ? -9.820 2.100 0.108 1.00 97.12 84 TRP A O 1
ATOM 687 N N . LEU A 1 85 ? -8.184 2.179 1.647 1.00 96.94 85 LEU A N 1
ATOM 688 C CA . LEU A 1 85 ? -8.230 0.771 2.025 1.00 96.94 85 LEU A CA 1
ATOM 689 C C . LEU A 1 85 ? -8.625 0.618 3.486 1.00 96.94 85 LEU A C 1
ATOM 691 O O . LEU A 1 85 ? -7.907 1.034 4.394 1.00 96.94 85 LEU A O 1
ATOM 695 N N . TYR A 1 86 ? -9.753 -0.044 3.708 1.00 97.12 86 TYR A N 1
ATOM 696 C CA . TYR A 1 86 ? -10.225 -0.413 5.032 1.00 97.12 86 TYR A CA 1
ATOM 697 C C . TYR A 1 86 ? -9.702 -1.799 5.380 1.00 97.12 86 TYR A C 1
ATOM 699 O O . TYR A 1 86 ? -10.091 -2.796 4.762 1.00 97.12 86 TYR A O 1
ATOM 707 N N . VAL A 1 87 ? -8.822 -1.867 6.376 1.00 96.75 87 VAL A N 1
ATOM 708 C CA . VAL A 1 87 ? -8.149 -3.109 6.773 1.00 96.75 87 VAL A CA 1
ATOM 709 C C . VAL A 1 87 ? -8.464 -3.478 8.225 1.00 96.75 87 VAL A C 1
ATOM 711 O O . VAL A 1 87 ? -8.634 -2.591 9.071 1.00 96.75 87 VAL A O 1
ATOM 714 N N . PRO A 1 88 ? -8.548 -4.779 8.561 1.00 96.50 88 PRO A N 1
ATOM 715 C CA . PRO A 1 88 ? -8.723 -5.211 9.941 1.00 96.50 88 PRO A CA 1
ATOM 716 C C . PRO A 1 88 ? -7.538 -4.806 10.824 1.00 96.50 88 PRO A C 1
ATOM 718 O O . PRO A 1 88 ? -6.392 -4.711 10.368 1.00 96.50 88 PRO A O 1
ATOM 721 N N . VAL A 1 89 ? -7.810 -4.631 12.117 1.00 94.31 89 VAL A N 1
ATOM 722 C CA . VAL A 1 89 ? -6.780 -4.377 13.134 1.00 94.31 89 VAL A CA 1
ATOM 723 C C . VAL A 1 89 ? -5.767 -5.522 13.148 1.00 94.31 89 VAL A C 1
ATOM 725 O O . VAL A 1 89 ? -6.142 -6.695 13.114 1.00 94.31 89 VAL A O 1
ATOM 728 N N . GLY A 1 90 ? -4.479 -5.188 13.221 1.00 91.44 90 GLY A N 1
ATOM 729 C CA . GLY A 1 90 ? -3.401 -6.180 13.196 1.00 91.44 90 GLY A CA 1
ATOM 730 C C . GLY A 1 90 ? -3.006 -6.659 11.796 1.00 91.44 90 GLY A C 1
ATOM 731 O O . GLY A 1 90 ? -2.234 -7.613 11.682 1.00 91.44 90 GLY A O 1
ATOM 732 N N . THR A 1 91 ? -3.488 -6.005 10.734 1.00 95.25 91 THR A N 1
ATOM 733 C CA . THR A 1 91 ? -2.906 -6.151 9.392 1.00 95.25 91 THR A CA 1
ATOM 734 C C . THR A 1 91 ? -1.442 -5.717 9.440 1.00 95.25 91 THR A C 1
ATOM 736 O O . THR A 1 91 ? -1.118 -4.665 9.982 1.00 95.25 91 THR A O 1
ATOM 739 N N . LYS A 1 92 ? -0.542 -6.550 8.912 1.00 95.56 92 LYS A N 1
ATOM 740 C CA . LYS A 1 92 ? 0.914 -6.313 8.973 1.00 95.56 92 LYS A CA 1
ATOM 741 C C . LYS A 1 92 ? 1.560 -6.245 7.605 1.00 95.56 92 LYS A C 1
ATOM 743 O O . LYS A 1 92 ? 2.653 -5.705 7.483 1.00 95.56 92 LYS A O 1
ATOM 748 N N . ARG A 1 93 ? 0.928 -6.852 6.600 1.00 95.81 93 ARG A N 1
ATOM 749 C CA . ARG A 1 93 ? 1.497 -6.997 5.267 1.00 95.81 93 ARG A CA 1
ATOM 750 C C . ARG A 1 93 ? 0.484 -6.631 4.205 1.00 95.81 93 ARG A C 1
ATOM 752 O O . ARG A 1 93 ? -0.624 -7.173 4.192 1.00 95.81 93 ARG A O 1
ATOM 759 N N . LEU A 1 94 ? 0.914 -5.769 3.295 1.00 95.94 94 LEU A N 1
ATOM 760 C CA . LEU A 1 94 ? 0.183 -5.412 2.089 1.00 95.94 94 LEU A CA 1
ATOM 761 C C . LEU A 1 94 ? 0.913 -5.953 0.865 1.00 95.94 94 LEU A C 1
ATOM 763 O O . LEU A 1 94 ? 2.128 -6.132 0.862 1.00 95.94 94 LEU A O 1
ATOM 767 N N . THR A 1 95 ? 0.157 -6.245 -0.176 1.00 96.06 95 THR A N 1
ATOM 768 C CA . THR A 1 95 ? 0.677 -6.593 -1.490 1.00 96.06 95 THR A CA 1
ATOM 769 C C . THR A 1 95 ? 0.001 -5.694 -2.504 1.00 96.06 95 THR A C 1
ATOM 771 O O . THR A 1 95 ? -1.225 -5.591 -2.512 1.00 96.06 95 THR A O 1
ATOM 774 N N . ILE A 1 96 ? 0.809 -5.033 -3.324 1.00 96.00 96 ILE A N 1
ATOM 775 C CA . ILE A 1 96 ? 0.355 -4.080 -4.332 1.00 96.00 96 ILE A CA 1
ATOM 776 C C . ILE A 1 96 ? 0.791 -4.608 -5.695 1.00 96.00 96 ILE A C 1
ATOM 778 O O . ILE A 1 96 ? 1.983 -4.846 -5.899 1.00 96.00 96 ILE A O 1
ATOM 782 N N . SER A 1 97 ? -0.151 -4.804 -6.611 1.00 95.12 97 SER A N 1
ATOM 783 C CA . SER A 1 97 ? 0.096 -5.196 -8.001 1.00 95.12 97 SER A CA 1
ATOM 784 C C . SER A 1 97 ? -0.167 -4.043 -8.952 1.00 95.12 97 SER A C 1
ATOM 786 O O . SER A 1 97 ? -1.073 -3.237 -8.753 1.00 95.12 97 SER A O 1
ATOM 788 N N . HIS A 1 98 ? 0.611 -4.006 -10.025 1.00 95.25 98 HIS A N 1
ATOM 789 C CA . HIS A 1 98 ? 0.380 -3.132 -11.157 1.00 95.25 98 HIS A CA 1
ATOM 790 C C . HIS A 1 98 ? 0.705 -3.882 -12.460 1.00 95.25 98 HIS A C 1
ATOM 792 O O . HIS A 1 98 ? 1.758 -4.521 -12.540 1.00 95.25 98 HIS A O 1
ATOM 798 N N . PRO A 1 99 ? -0.138 -3.799 -13.507 1.00 92.69 99 PRO A N 1
ATOM 799 C CA . PRO A 1 99 ? 0.028 -4.596 -14.727 1.00 92.69 99 PRO A CA 1
ATOM 800 C C . PRO A 1 99 ? 1.370 -4.372 -15.440 1.00 92.69 99 PRO A C 1
ATOM 802 O O . PRO A 1 99 ? 1.923 -5.309 -16.008 1.00 92.69 99 PRO A O 1
ATOM 805 N N . TYR A 1 100 ? 1.908 -3.150 -15.383 1.00 91.81 100 TYR A N 1
ATOM 806 C CA . TYR A 1 100 ? 3.146 -2.775 -16.082 1.00 91.81 100 TYR A CA 1
ATOM 807 C C . TYR A 1 100 ? 4.343 -2.541 -15.160 1.00 91.81 100 TYR A C 1
ATOM 809 O O . TYR A 1 100 ? 5.477 -2.668 -15.599 1.00 91.81 100 TYR A O 1
ATOM 817 N N . LEU A 1 101 ? 4.100 -2.197 -13.891 1.00 92.44 101 LEU A N 1
ATOM 818 C CA . LEU A 1 101 ? 5.156 -1.775 -12.956 1.00 92.44 101 LEU A CA 1
ATOM 819 C C . LEU A 1 101 ? 5.574 -2.915 -12.019 1.00 92.44 101 LEU A C 1
ATOM 821 O O . LEU A 1 101 ? 6.421 -2.734 -11.148 1.00 92.44 101 LEU A O 1
ATOM 825 N N . GLY A 1 102 ? 4.966 -4.092 -12.172 1.00 92.94 102 GLY A N 1
ATOM 826 C CA . GLY A 1 102 ? 5.277 -5.274 -11.386 1.00 92.94 102 GLY A CA 1
ATOM 827 C C . GLY A 1 102 ? 4.466 -5.377 -10.098 1.00 92.94 102 GLY A C 1
ATOM 828 O O . GLY A 1 102 ? 3.322 -4.937 -10.000 1.00 92.94 102 GLY A O 1
ATOM 829 N N . LEU A 1 103 ? 5.052 -6.043 -9.108 1.00 94.31 103 LEU A N 1
ATOM 830 C CA . LEU A 1 103 ? 4.340 -6.514 -7.928 1.00 94.31 103 LEU A CA 1
ATOM 831 C C . LEU A 1 103 ? 5.201 -6.334 -6.677 1.00 94.31 103 LEU A C 1
ATOM 833 O O . LEU A 1 103 ? 6.197 -7.036 -6.505 1.00 94.31 103 LEU A O 1
ATOM 837 N N . LEU A 1 104 ? 4.754 -5.466 -5.775 1.00 94.00 104 LEU A N 1
ATOM 838 C CA . LEU A 1 104 ? 5.321 -5.291 -4.444 1.00 94.00 104 LEU A CA 1
ATOM 839 C C . LEU A 1 104 ? 4.633 -6.262 -3.482 1.00 94.00 104 LEU A C 1
ATOM 841 O O . LEU A 1 104 ? 3.524 -6.003 -3.010 1.00 94.00 104 LEU A O 1
ATOM 845 N N . ARG A 1 105 ? 5.274 -7.401 -3.197 1.00 92.25 105 ARG A N 1
ATOM 846 C CA . ARG A 1 105 ? 4.735 -8.403 -2.262 1.00 92.25 105 ARG A CA 1
ATOM 847 C C . ARG A 1 105 ? 5.192 -8.145 -0.840 1.00 92.25 105 ARG A C 1
ATOM 849 O O . ARG A 1 105 ? 6.382 -7.999 -0.584 1.00 92.25 105 ARG A O 1
ATOM 856 N N . GLY A 1 106 ? 4.245 -8.241 0.086 1.00 90.50 106 GLY A N 1
ATOM 857 C CA . GLY A 1 106 ? 4.549 -8.311 1.511 1.00 90.50 106 GLY A CA 1
ATOM 858 C C . GLY A 1 106 ? 5.217 -7.055 2.062 1.00 90.50 106 GLY A C 1
ATOM 859 O O . GLY A 1 106 ? 6.072 -7.182 2.931 1.00 90.50 106 GLY A O 1
ATOM 860 N N . PHE A 1 107 ? 4.818 -5.872 1.588 1.00 94.69 107 PHE A N 1
ATOM 861 C CA . PHE A 1 107 ? 5.174 -4.609 2.227 1.00 94.69 107 PHE A CA 1
ATOM 862 C C . PHE A 1 107 ? 4.805 -4.672 3.710 1.00 94.69 107 PHE A C 1
ATOM 864 O O . PHE A 1 107 ? 3.629 -4.832 4.049 1.00 94.69 107 PHE A O 1
ATOM 871 N N . GLU A 1 108 ? 5.812 -4.589 4.577 1.00 95.31 108 GLU A N 1
ATOM 872 C CA . GLU A 1 108 ? 5.626 -4.650 6.021 1.00 95.31 108 GLU A CA 1
ATOM 873 C C . GLU A 1 108 ? 5.251 -3.269 6.545 1.00 95.31 108 GLU A C 1
ATOM 875 O O . GLU A 1 108 ? 5.999 -2.303 6.397 1.00 95.31 108 GLU A O 1
ATOM 880 N N . ILE A 1 109 ? 4.071 -3.181 7.154 1.00 94.69 109 ILE A N 1
ATOM 881 C CA . ILE A 1 109 ? 3.600 -1.936 7.741 1.00 94.69 109 ILE A CA 1
ATOM 882 C C . ILE A 1 109 ? 4.487 -1.631 8.960 1.00 94.69 109 ILE A C 1
ATOM 884 O O . ILE A 1 109 ? 4.576 -2.468 9.863 1.00 94.69 109 ILE A O 1
ATOM 888 N N . PRO A 1 110 ? 5.132 -0.450 9.022 1.00 92.19 110 PRO A N 1
ATOM 889 C CA . PRO A 1 110 ? 6.123 -0.145 10.055 1.00 92.19 110 PRO A CA 1
ATOM 890 C C . PRO A 1 110 ? 5.513 0.005 11.455 1.00 92.19 110 PRO A C 1
ATOM 892 O O . PRO A 1 110 ? 6.220 -0.041 12.458 1.00 92.19 110 PRO A O 1
ATOM 89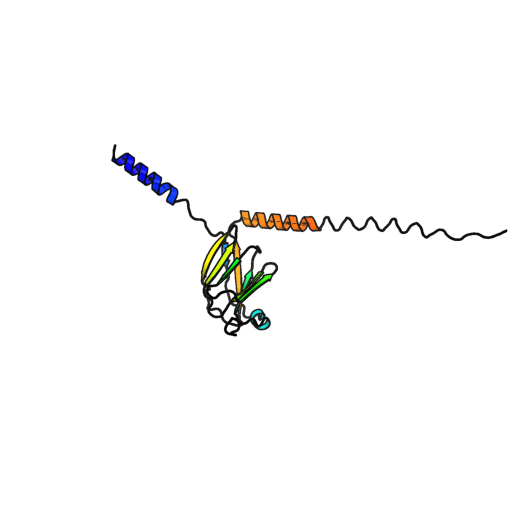5 N N . THR A 1 111 ? 4.199 0.199 11.546 1.00 91.44 111 THR A N 1
ATOM 896 C CA . THR A 1 111 ? 3.466 0.368 12.802 1.00 91.44 111 THR A CA 1
ATOM 897 C C . THR A 1 111 ? 2.251 -0.549 12.812 1.00 91.44 111 THR A C 1
ATOM 899 O O . THR A 1 111 ? 1.660 -0.834 11.773 1.00 91.44 111 THR A O 1
ATOM 902 N N . SER A 1 112 ? 1.862 -1.030 13.993 1.00 92.56 112 SER A N 1
ATOM 903 C CA . SER A 1 112 ? 0.626 -1.798 14.124 1.00 92.56 112 SER A CA 1
ATOM 904 C C . SER A 1 112 ? -0.563 -0.908 13.771 1.00 92.56 112 SER A C 1
ATOM 906 O O . SER A 1 112 ? -0.758 0.124 14.405 1.00 92.56 112 SER A O 1
ATOM 908 N N . VAL A 1 113 ? -1.364 -1.310 12.783 1.00 93.94 113 VAL A N 1
ATOM 909 C CA . VAL A 1 113 ? -2.577 -0.563 12.438 1.00 93.94 113 VAL A CA 1
ATOM 910 C C . VAL A 1 113 ? -3.639 -0.723 13.517 1.00 93.94 113 VAL A C 1
ATOM 912 O O . VAL A 1 113 ? -4.000 -1.843 13.901 1.00 93.94 113 VAL A O 1
ATOM 915 N N . GLU A 1 114 ? -4.142 0.409 13.987 1.00 93.94 114 GLU A N 1
ATOM 916 C CA . GLU A 1 114 ? -5.160 0.501 15.023 1.00 93.94 114 GLU A CA 1
ATOM 917 C C . GLU A 1 114 ? -6.523 0.842 14.420 1.00 93.94 114 GLU A C 1
ATOM 919 O O . GLU A 1 114 ? -6.646 1.574 13.436 1.00 93.94 114 GLU A O 1
ATOM 924 N N . GLY A 1 115 ? -7.577 0.276 15.006 1.00 93.19 115 GLY A N 1
ATOM 925 C CA . GLY A 1 115 ? -8.937 0.535 14.550 1.00 93.19 115 GLY A CA 1
ATOM 926 C C . GLY A 1 115 ? -9.318 1.991 14.790 1.00 93.19 115 GLY A C 1
ATOM 927 O O . GLY A 1 115 ? -8.924 2.569 15.800 1.00 93.19 115 GLY A O 1
ATOM 928 N N . LYS A 1 116 ? -10.137 2.559 13.896 1.00 93.94 116 LYS A N 1
ATOM 929 C CA . LYS A 1 116 ? -10.550 3.975 13.923 1.00 93.94 116 LYS A CA 1
ATOM 930 C C . LYS A 1 116 ? -9.423 4.986 13.671 1.00 93.94 116 LYS A C 1
ATOM 932 O O . LYS A 1 116 ? -9.649 6.180 13.845 1.00 93.94 116 LYS A O 1
ATOM 937 N N . CYS A 1 117 ? -8.246 4.541 13.243 1.00 95.06 117 CYS A N 1
ATOM 938 C CA . CYS A 1 117 ? -7.145 5.420 12.867 1.00 95.06 117 CYS A CA 1
ATOM 939 C C . CYS A 1 117 ? -6.999 5.507 11.346 1.00 95.06 117 CYS A C 1
ATOM 941 O O . CYS A 1 117 ? -7.275 4.538 10.630 1.00 95.06 117 CYS A O 1
ATOM 943 N N . THR A 1 118 ? -6.553 6.672 10.879 1.00 96.62 118 THR A N 1
ATOM 944 C CA . THR A 1 118 ? -6.231 6.937 9.476 1.00 96.62 118 THR A CA 1
ATOM 945 C C . THR A 1 118 ? -4.712 6.960 9.311 1.00 96.62 118 THR A C 1
ATOM 947 O O . THR A 1 118 ? -4.006 7.575 10.111 1.00 96.62 118 THR A O 1
ATOM 950 N N . TYR A 1 119 ? -4.210 6.278 8.290 1.00 96.81 119 TYR A N 1
ATOM 951 C CA . TYR A 1 119 ? -2.801 6.238 7.913 1.00 96.81 119 TYR A CA 1
ATOM 952 C C . TYR A 1 119 ? -2.653 6.730 6.483 1.00 96.81 119 TYR A C 1
ATOM 954 O O . TYR A 1 119 ? -3.466 6.370 5.634 1.00 96.81 119 TYR A O 1
ATOM 962 N N . ASP A 1 120 ? -1.600 7.491 6.225 1.00 96.69 120 ASP A N 1
ATOM 963 C CA . ASP A 1 120 ? -1.278 8.024 4.907 1.00 96.69 120 ASP A CA 1
ATOM 964 C C . ASP A 1 120 ? 0.004 7.386 4.388 1.00 96.69 120 ASP A C 1
ATOM 966 O O . ASP A 1 120 ? 0.910 7.073 5.163 1.00 96.69 120 ASP A O 1
ATOM 970 N N . ALA A 1 121 ? 0.055 7.159 3.079 1.00 96.44 121 ALA A N 1
ATOM 971 C CA . ALA A 1 121 ? 1.214 6.647 2.367 1.00 96.44 121 ALA A CA 1
ATOM 972 C C . ALA A 1 121 ? 1.192 7.110 0.902 1.00 96.44 121 ALA A C 1
ATOM 974 O O . ALA A 1 121 ? 0.129 7.293 0.311 1.00 96.44 121 ALA A O 1
ATOM 975 N N . GLU A 1 122 ? 2.360 7.252 0.279 1.00 96.62 122 GLU A N 1
ATOM 976 C CA . GLU A 1 122 ? 2.498 7.613 -1.138 1.00 96.62 122 GLU A CA 1
ATOM 977 C C . GLU A 1 122 ? 3.079 6.440 -1.933 1.00 96.62 122 GLU A C 1
ATOM 979 O O . GLU A 1 122 ? 4.085 5.852 -1.533 1.00 96.62 122 GLU A O 1
ATOM 984 N N . ILE A 1 123 ? 2.490 6.119 -3.090 1.00 96.06 123 ILE A N 1
ATOM 985 C CA . ILE A 1 123 ? 3.122 5.220 -4.063 1.00 96.06 123 ILE A CA 1
ATOM 986 C C . ILE A 1 123 ? 3.992 6.043 -5.014 1.00 96.06 123 ILE A C 1
ATOM 988 O O . ILE A 1 123 ? 3.505 6.863 -5.797 1.00 96.06 123 ILE A O 1
ATOM 992 N N . VAL A 1 124 ? 5.295 5.785 -4.972 1.00 95.19 124 VAL A N 1
ATOM 993 C CA . VAL A 1 124 ? 6.294 6.435 -5.820 1.00 95.19 124 VAL A CA 1
ATOM 994 C C . VAL A 1 124 ? 6.673 5.490 -6.952 1.00 95.19 124 VAL A C 1
ATOM 996 O O . VAL A 1 124 ? 7.207 4.409 -6.714 1.00 9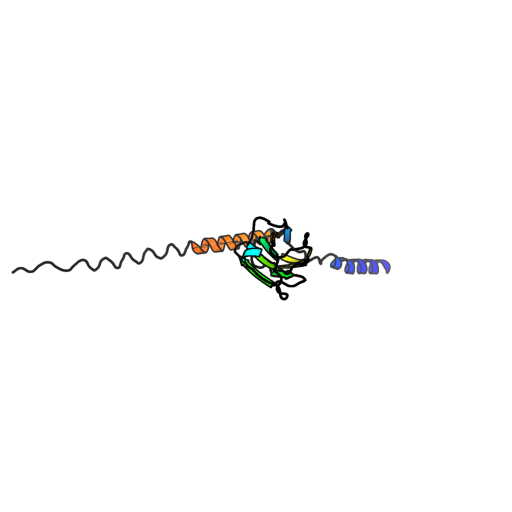5.19 124 VAL A O 1
ATOM 999 N N . ILE A 1 125 ? 6.408 5.914 -8.186 1.00 95.06 125 ILE A N 1
ATOM 1000 C CA . ILE A 1 125 ? 6.792 5.204 -9.411 1.00 95.06 125 ILE A CA 1
ATOM 1001 C C . ILE A 1 125 ? 8.206 5.647 -9.799 1.00 95.06 125 ILE A C 1
ATOM 1003 O O . ILE A 1 125 ? 8.489 6.844 -9.825 1.00 95.06 125 ILE A O 1
ATOM 1007 N N . THR A 1 126 ? 9.094 4.699 -10.094 1.00 93.31 126 THR A N 1
ATOM 1008 C CA . THR A 1 126 ? 10.494 4.968 -10.472 1.00 93.31 126 THR A CA 1
ATOM 1009 C C . THR A 1 126 ? 10.746 4.885 -11.976 1.00 93.31 126 THR A C 1
ATOM 1011 O O . THR A 1 126 ? 11.791 5.328 -12.446 1.00 93.31 126 THR A O 1
ATOM 1014 N N . ASN A 1 127 ? 9.813 4.321 -12.746 1.00 92.56 127 ASN A N 1
ATOM 1015 C CA . ASN A 1 127 ? 9.923 4.218 -14.198 1.00 92.56 127 ASN A CA 1
ATOM 1016 C C . ASN A 1 127 ? 9.466 5.520 -14.878 1.00 92.56 127 ASN A C 1
ATOM 1018 O O . ASN A 1 127 ? 8.270 5.783 -15.000 1.00 92.56 127 ASN A O 1
ATOM 1022 N N . ASN A 1 128 ? 10.430 6.324 -15.335 1.00 91.50 128 ASN A N 1
ATOM 1023 C CA . ASN A 1 128 ? 10.158 7.609 -15.988 1.00 91.50 128 ASN A CA 1
ATOM 1024 C C . ASN A 1 128 ? 9.393 7.456 -17.308 1.00 91.50 128 ASN A C 1
ATOM 1026 O O . ASN A 1 128 ? 8.470 8.217 -17.551 1.00 91.50 128 ASN A O 1
ATOM 1030 N N . ALA A 1 129 ? 9.700 6.433 -18.114 1.00 91.25 129 ALA A N 1
ATOM 1031 C CA . ALA A 1 129 ? 8.987 6.205 -19.372 1.00 91.25 129 ALA A CA 1
ATOM 1032 C C . ALA A 1 129 ? 7.492 5.924 -19.137 1.00 91.25 129 ALA A C 1
ATOM 1034 O O . ALA A 1 129 ? 6.644 6.332 -19.927 1.00 91.25 129 ALA A O 1
ATOM 1035 N N . TYR A 1 130 ? 7.159 5.256 -18.026 1.00 91.88 130 TYR A N 1
ATOM 1036 C CA . TYR A 1 130 ? 5.771 5.076 -17.613 1.00 91.88 130 TYR A CA 1
ATOM 1037 C C . TYR A 1 130 ? 5.116 6.393 -17.184 1.00 91.88 130 TYR A C 1
ATOM 1039 O O . TYR A 1 130 ? 3.974 6.657 -17.552 1.00 91.88 130 TYR A O 1
ATOM 1047 N N . LEU A 1 131 ? 5.830 7.225 -16.420 1.00 91.06 131 LEU A N 1
ATOM 1048 C CA . LEU A 1 131 ? 5.338 8.538 -15.992 1.00 91.06 131 LEU A CA 1
ATOM 1049 C C . LEU A 1 131 ? 5.081 9.473 -17.179 1.00 91.06 131 LEU A C 1
ATOM 1051 O O . LEU A 1 131 ? 4.038 10.124 -17.209 1.00 91.06 131 LEU A O 1
ATOM 1055 N N . ASP A 1 132 ? 5.973 9.489 -18.167 1.00 92.81 132 ASP A N 1
ATOM 1056 C CA . ASP A 1 132 ? 5.810 10.276 -19.393 1.00 92.81 132 ASP A CA 1
ATOM 1057 C C . ASP A 1 132 ? 4.559 9.821 -20.165 1.00 92.81 132 ASP A C 1
ATOM 1059 O O . ASP A 1 132 ? 3.717 10.637 -20.535 1.00 92.81 132 ASP A O 1
ATOM 1063 N N . ALA A 1 133 ? 4.347 8.505 -20.294 1.00 90.81 133 ALA A N 1
ATOM 1064 C CA . ALA A 1 133 ? 3.147 7.955 -20.928 1.00 90.81 133 ALA A CA 1
ATOM 1065 C C . ALA A 1 133 ? 1.841 8.288 -20.176 1.00 90.81 133 ALA A C 1
ATOM 1067 O O . ALA A 1 133 ? 0.791 8.449 -20.806 1.00 90.81 133 ALA A O 1
ATOM 1068 N N . LEU A 1 134 ? 1.874 8.381 -18.840 1.00 87.75 134 LEU A N 1
ATOM 1069 C CA . LEU A 1 134 ? 0.727 8.845 -18.049 1.00 87.75 134 LEU A CA 1
ATOM 1070 C C . LEU A 1 134 ? 0.437 10.333 -18.289 1.00 87.75 134 LEU A C 1
ATOM 1072 O O . LEU A 1 134 ? -0.730 10.718 -18.378 1.00 87.75 134 LEU A O 1
ATOM 1076 N N . LEU A 1 135 ? 1.478 11.160 -18.408 1.00 88.69 135 LEU A N 1
ATOM 1077 C CA . LEU A 1 135 ? 1.342 12.590 -18.695 1.00 88.69 135 LEU A CA 1
ATOM 1078 C C . LEU A 1 135 ? 0.762 12.827 -20.092 1.00 88.69 135 LEU A C 1
ATOM 1080 O O . LEU A 1 135 ? -0.182 13.604 -20.224 1.00 88.69 135 LEU A O 1
ATOM 1084 N N . ASP A 1 136 ? 1.241 12.110 -21.107 1.00 90.00 136 ASP A N 1
ATOM 1085 C CA . ASP A 1 136 ? 0.719 12.210 -22.476 1.00 90.00 136 ASP A CA 1
ATOM 1086 C C . ASP A 1 136 ? -0.771 11.832 -22.555 1.00 90.00 136 ASP A C 1
ATOM 1088 O O . ASP A 1 136 ? -1.558 12.494 -23.241 1.00 90.00 136 ASP A O 1
ATOM 1092 N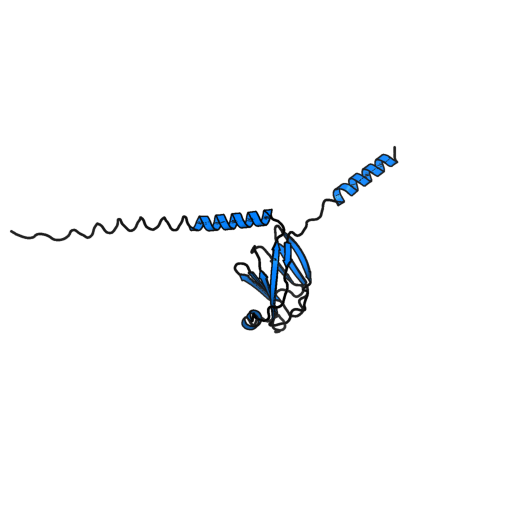 N . GLN A 1 137 ? -1.193 10.800 -21.810 1.00 84.69 137 GLN A N 1
ATOM 1093 C CA . GLN A 1 137 ? -2.609 10.423 -21.694 1.00 84.69 137 GLN A CA 1
ATOM 1094 C C . GLN A 1 137 ? -3.437 11.522 -21.027 1.00 84.69 137 GLN A C 1
ATOM 1096 O O . GLN A 1 137 ? -4.519 11.854 -21.518 1.00 84.69 137 GLN A O 1
ATOM 1101 N N . ALA A 1 138 ? -2.928 12.109 -19.941 1.00 83.19 138 ALA A N 1
ATOM 1102 C CA . ALA A 1 138 ? -3.603 13.198 -19.249 1.00 83.19 138 ALA A CA 1
ATOM 1103 C C . ALA A 1 138 ? -3.774 14.423 -20.166 1.00 83.19 138 ALA A C 1
ATOM 1105 O O . ALA A 1 138 ? -4.890 14.927 -20.290 1.00 83.19 138 ALA A O 1
ATOM 1106 N N . ILE A 1 139 ? -2.721 14.830 -20.884 1.00 83.69 139 ILE A N 1
ATOM 1107 C CA . ILE A 1 139 ? -2.743 15.975 -21.812 1.00 83.69 139 ILE A CA 1
ATOM 1108 C C . ILE A 1 139 ? -3.729 15.732 -22.965 1.00 83.69 139 ILE A C 1
ATOM 1110 O O . ILE A 1 139 ? -4.560 16.589 -23.268 1.00 83.69 139 ILE A O 1
ATOM 1114 N N . THR A 1 140 ? -3.704 14.537 -23.561 1.00 80.06 140 THR A N 1
ATOM 1115 C CA . THR A 1 140 ? -4.617 14.170 -24.659 1.00 80.06 140 THR A CA 1
ATOM 1116 C C . THR A 1 140 ? -6.079 14.175 -24.199 1.00 80.06 140 THR A C 1
ATOM 1118 O O . THR A 1 140 ? -6.967 14.635 -24.924 1.00 80.06 140 THR A O 1
ATOM 1121 N N . SER A 1 141 ? -6.339 13.711 -22.971 1.00 70.19 141 SER A N 1
ATOM 1122 C CA . SER A 1 141 ? -7.681 13.738 -22.383 1.00 70.19 141 SER A CA 1
ATOM 1123 C C . SER A 1 141 ? -8.180 15.159 -22.093 1.00 70.19 141 SER A C 1
ATOM 1125 O O . SER A 1 141 ? -9.364 15.419 -22.290 1.00 70.19 141 SER A O 1
ATOM 1127 N N . SER A 1 142 ? -7.294 16.094 -21.723 1.00 64.31 142 SER A N 1
ATOM 1128 C CA . SER A 1 142 ? -7.656 17.502 -21.503 1.00 64.31 142 SER A CA 1
ATOM 1129 C C . SER A 1 142 ? -7.864 18.295 -22.797 1.00 64.31 142 SER A C 1
ATOM 1131 O O . SER A 1 142 ? -8.777 19.112 -22.865 1.00 64.31 142 SER A O 1
ATOM 1133 N N . SER A 1 143 ? -7.090 18.029 -23.855 1.00 60.72 143 SER A N 1
ATOM 1134 C CA . SER A 1 143 ? -7.253 18.725 -25.144 1.00 60.72 143 SER A CA 1
ATOM 1135 C C . SER A 1 143 ? -8.524 18.312 -25.894 1.00 60.72 143 SER A C 1
ATOM 1137 O O . SER A 1 143 ? -9.060 19.085 -26.678 1.00 60.72 143 SER A O 1
ATOM 1139 N N . SER A 1 144 ? -9.044 17.109 -25.638 1.00 56.28 144 SER A N 1
ATOM 1140 C CA . SER A 1 144 ? -10.265 16.609 -26.286 1.00 56.28 144 SER A CA 1
ATOM 1141 C C . SER A 1 144 ? -11.555 17.229 -25.722 1.00 56.28 144 SER A C 1
ATOM 1143 O O . SER A 1 144 ? -12.591 17.179 -26.379 1.00 56.28 144 SER A O 1
ATOM 1145 N N . SER A 1 145 ? -11.517 17.813 -24.516 1.00 54.06 145 SER A N 1
ATOM 1146 C CA . SER A 1 145 ? -12.676 18.485 -23.903 1.00 54.06 145 SER A CA 1
ATOM 1147 C C . SER A 1 145 ? -12.859 19.947 -24.324 1.00 54.06 145 SER A C 1
ATOM 1149 O O . SER A 1 145 ? -13.956 20.471 -24.161 1.00 54.06 145 SER A O 1
ATOM 1151 N N . GLU A 1 146 ? -11.834 20.597 -24.884 1.00 53.44 146 GLU A N 1
ATOM 1152 C CA . GLU A 1 146 ? -11.927 21.996 -25.341 1.00 53.44 146 GLU A CA 1
ATOM 1153 C C . GLU A 1 146 ? -12.573 22.121 -26.730 1.00 53.44 146 GLU A C 1
ATOM 1155 O O . GLU A 1 146 ? -13.225 23.116 -27.018 1.00 53.44 146 GLU A O 1
ATOM 1160 N N . ILE A 1 147 ? -12.492 21.081 -27.567 1.00 51.31 147 ILE A N 1
ATOM 1161 C CA . ILE A 1 147 ? -13.021 21.113 -28.944 1.00 51.31 147 ILE A CA 1
ATOM 1162 C C . ILE A 1 147 ? -14.552 20.965 -29.014 1.00 51.31 147 ILE A C 1
ATOM 1164 O O . ILE A 1 147 ? -15.156 21.358 -30.002 1.00 51.31 147 ILE A O 1
ATOM 1168 N N . ASN A 1 148 ? -15.197 20.435 -27.967 1.00 46.78 148 ASN A N 1
ATOM 1169 C CA . ASN A 1 148 ? -16.655 20.239 -27.939 1.00 46.78 148 ASN A CA 1
ATOM 1170 C C . ASN A 1 148 ? -17.429 21.417 -27.320 1.00 46.78 148 ASN A C 1
ATOM 1172 O O . ASN A 1 148 ? -18.656 21.368 -27.271 1.00 46.78 148 ASN A O 1
ATOM 1176 N N . ALA A 1 149 ? -16.744 22.446 -26.811 1.00 50.03 149 ALA A N 1
ATOM 1177 C CA . ALA A 1 149 ? -17.391 23.625 -26.230 1.00 50.03 149 ALA A CA 1
ATOM 1178 C C . ALA A 1 149 ? -17.618 24.759 -27.250 1.00 50.03 149 ALA A C 1
ATOM 1180 O O . ALA A 1 149 ? -18.320 25.713 -26.935 1.00 50.03 149 ALA A O 1
ATOM 1181 N N . GLU A 1 150 ? -17.058 24.652 -28.460 1.00 49.53 150 GLU A N 1
ATOM 1182 C CA . GLU A 1 150 ? -17.074 25.725 -29.468 1.00 49.53 150 GLU A CA 1
ATOM 1183 C C . GLU A 1 150 ? -17.926 25.398 -30.715 1.00 49.53 150 GLU A C 1
ATOM 1185 O O . GLU A 1 150 ? -17.901 26.133 -31.693 1.00 49.53 150 GLU A O 1
ATOM 1190 N N . GLU A 1 151 ? -18.740 24.332 -30.685 1.00 49.50 151 GLU A N 1
ATOM 1191 C CA . GLU A 1 151 ? -19.658 23.967 -31.789 1.00 49.50 151 GLU A CA 1
ATOM 1192 C C . GLU A 1 151 ? -21.135 23.896 -31.349 1.00 49.50 151 GLU A C 1
ATOM 1194 O O . GLU A 1 151 ? -21.907 23.061 -31.818 1.00 49.50 151 GLU A O 1
ATOM 1199 N N . THR A 1 152 ? -21.564 24.763 -30.424 1.00 46.06 152 THR A N 1
ATOM 1200 C CA . THR A 1 152 ? -22.996 24.880 -30.069 1.00 46.06 152 THR A CA 1
ATOM 1201 C C . THR A 1 152 ? -23.580 26.292 -30.123 1.00 46.06 152 THR A C 1
ATOM 1203 O O . THR A 1 152 ? -24.790 26.418 -29.974 1.00 46.06 152 THR A O 1
ATOM 1206 N N . ASP A 1 153 ? -22.793 27.334 -30.412 1.00 47.91 153 ASP A N 1
ATOM 1207 C CA . ASP A 1 153 ? -23.282 28.728 -30.380 1.00 47.91 153 ASP A CA 1
ATOM 1208 C C . ASP A 1 153 ? -23.687 29.317 -31.749 1.00 47.91 153 ASP A C 1
ATOM 1210 O O . ASP A 1 153 ? -24.246 30.411 -31.805 1.00 47.91 153 ASP A O 1
ATOM 1214 N N . GLU A 1 154 ? -23.490 28.608 -32.869 1.00 51.16 154 GLU A N 1
ATOM 1215 C CA . GLU A 1 154 ? -23.804 29.162 -34.203 1.00 51.16 154 GLU A CA 1
ATOM 1216 C C . GLU A 1 154 ? -25.182 28.776 -34.775 1.00 51.16 154 GLU A C 1
ATOM 1218 O O . GLU A 1 154 ? -25.592 29.340 -35.787 1.00 51.16 154 GLU A O 1
ATOM 1223 N N . LEU A 1 155 ? -25.955 27.887 -34.138 1.00 48.91 155 LEU A N 1
ATOM 1224 C CA . LEU A 1 155 ? -27.232 27.411 -34.709 1.00 48.91 155 LEU A CA 1
ATOM 1225 C C . LEU A 1 155 ? -28.503 28.067 -34.138 1.00 48.91 155 LEU A C 1
ATOM 1227 O O . LEU A 1 155 ? -29.592 27.796 -34.642 1.00 48.91 155 LEU A O 1
ATOM 1231 N N . GLU A 1 156 ? -28.403 28.953 -33.141 1.00 50.66 156 GLU A N 1
ATOM 1232 C CA . GLU A 1 156 ? -29.579 29.616 -32.536 1.00 50.66 156 GLU A CA 1
ATOM 1233 C C . GLU A 1 156 ? -29.890 31.017 -33.103 1.00 50.66 156 GLU A C 1
ATOM 1235 O O . GLU A 1 156 ? -30.932 31.599 -32.798 1.00 50.66 156 GLU A O 1
ATOM 1240 N N . SER A 1 157 ? -29.030 31.571 -33.965 1.00 46.16 157 SER A N 1
ATOM 1241 C CA . SER A 1 157 ? -29.190 32.938 -34.489 1.00 46.16 157 SER A CA 1
ATOM 1242 C C . SER A 1 157 ? -30.113 33.044 -35.715 1.00 46.16 157 SER A C 1
ATOM 1244 O O . SER A 1 157 ? -30.696 34.105 -35.948 1.00 46.16 157 SER A O 1
ATOM 1246 N N . ASP A 1 158 ? -30.335 31.950 -36.450 1.00 48.91 158 ASP A N 1
ATOM 1247 C CA . ASP A 1 158 ? -31.067 31.974 -37.728 1.00 48.91 158 ASP A CA 1
ATOM 1248 C C . ASP A 1 158 ? -32.587 31.732 -37.601 1.00 48.91 158 ASP A C 1
ATOM 1250 O O . ASP A 1 158 ? -33.346 31.972 -38.543 1.00 48.91 158 ASP A O 1
ATOM 1254 N N . SER A 1 159 ? -33.090 31.316 -36.430 1.00 46.66 159 SER A N 1
ATOM 1255 C CA . SER A 1 159 ? -34.527 31.045 -36.230 1.00 46.66 159 SER A CA 1
ATOM 1256 C C . SER A 1 159 ? -35.352 32.244 -35.741 1.00 46.66 159 SER A C 1
ATOM 1258 O O . SER A 1 159 ? -36.574 32.139 -35.638 1.00 46.66 159 SER A O 1
ATOM 1260 N N . MET A 1 160 ? -34.729 33.393 -35.454 1.00 49.03 160 MET A N 1
ATOM 1261 C CA . MET A 1 160 ? -35.405 34.566 -34.865 1.00 49.03 160 MET A CA 1
ATOM 1262 C C . MET A 1 160 ? -35.718 35.700 -35.858 1.00 49.03 160 MET A C 1
ATOM 1264 O O . MET A 1 160 ? -36.239 36.740 -35.455 1.00 49.03 160 MET A O 1
ATOM 1268 N N . LEU A 1 161 ? -35.484 35.510 -37.163 1.00 46.44 161 LEU A N 1
ATOM 1269 C CA . LEU A 1 161 ? -35.717 36.546 -38.184 1.00 46.44 161 LEU A CA 1
ATOM 1270 C C . LEU A 1 161 ? -37.010 36.367 -39.010 1.00 46.44 161 LEU A C 1
ATOM 1272 O O . LEU A 1 161 ? -37.125 36.935 -40.092 1.00 46.44 161 LEU A O 1
ATOM 1276 N N . TYR A 1 162 ? -37.997 35.597 -38.530 1.00 50.28 162 TYR A N 1
ATOM 1277 C CA . TYR A 1 162 ? -39.236 35.331 -39.291 1.00 50.28 162 TYR A CA 1
ATOM 1278 C C . TYR A 1 162 ? -40.563 35.646 -38.578 1.00 50.28 162 TYR A C 1
ATOM 1280 O O . TYR A 1 162 ? -41.625 35.306 -39.096 1.00 50.28 162 TYR A O 1
ATOM 1288 N N . GLN A 1 163 ? -40.556 36.349 -37.439 1.00 43.84 163 GLN A N 1
ATOM 1289 C CA . GLN A 1 163 ? -41.800 36.751 -36.746 1.00 43.84 163 GLN A CA 1
ATOM 1290 C C . GLN A 1 163 ? -42.129 38.257 -36.808 1.00 43.84 163 GLN A C 1
ATOM 1292 O O . GLN A 1 163 ? -43.025 38.725 -36.112 1.00 43.84 163 GLN A O 1
ATOM 1297 N N . GLY A 1 164 ? -41.461 39.027 -37.673 1.00 48.16 164 GLY A N 1
ATOM 1298 C CA . GLY A 1 164 ? -41.529 40.496 -37.664 1.00 48.16 164 GLY A CA 1
ATOM 1299 C C . GLY A 1 164 ? -42.371 41.199 -38.738 1.00 48.16 164 GLY A C 1
ATOM 1300 O O . GLY A 1 164 ? -42.268 42.417 -38.835 1.00 48.16 164 GLY A O 1
ATOM 1301 N N . GLN A 1 165 ? -43.172 40.512 -39.562 1.00 48.22 165 GLN A N 1
ATOM 1302 C CA . GLN A 1 165 ? -44.001 41.184 -40.582 1.00 48.22 165 GLN A CA 1
ATOM 1303 C C . GLN A 1 165 ? -45.436 40.652 -40.618 1.00 48.22 165 GLN A C 1
ATOM 1305 O O . GLN A 1 165 ? -45.844 39.914 -41.510 1.00 48.22 165 GLN A O 1
ATOM 1310 N N . ALA A 1 166 ? -46.235 41.107 -39.659 1.00 48.34 166 ALA A N 1
ATOM 1311 C CA . ALA A 1 166 ? -47.673 41.228 -39.829 1.00 48.34 166 ALA A CA 1
ATOM 1312 C C . ALA A 1 166 ? -48.093 42.651 -39.432 1.00 48.34 166 ALA A C 1
ATOM 1314 O O . ALA A 1 166 ? -47.674 43.147 -38.391 1.00 48.34 166 ALA A O 1
ATOM 1315 N N . LEU A 1 167 ? -48.985 43.236 -40.243 1.00 47.81 167 LEU A N 1
ATOM 1316 C CA . LEU A 1 167 ? -49.819 44.423 -39.984 1.00 47.81 167 LEU A CA 1
ATOM 1317 C C . LEU A 1 167 ? -49.240 45.805 -40.348 1.00 47.81 167 LEU A C 1
ATOM 1319 O O . LEU A 1 167 ? -48.759 46.521 -39.486 1.00 47.81 167 LEU A O 1
ATOM 1323 N N . THR A 1 168 ? -49.422 46.223 -41.607 1.00 48.12 168 THR A N 1
ATOM 1324 C CA . THR A 1 168 ? -50.116 47.467 -42.047 1.00 48.12 168 THR A CA 1
ATOM 1325 C C . THR A 1 168 ? -50.521 47.208 -43.519 1.00 48.12 168 THR A C 1
ATOM 1327 O O . THR A 1 168 ? -49.791 46.526 -44.222 1.00 48.12 168 THR A O 1
ATOM 1330 N N . SER A 1 169 ? -51.655 47.589 -44.101 1.00 41.81 169 SER A N 1
ATOM 1331 C CA . SER A 1 169 ? -52.612 48.646 -43.820 1.00 41.81 169 SER A CA 1
ATOM 1332 C C . SER A 1 169 ? -53.972 48.283 -44.438 1.00 41.81 169 SER A C 1
ATOM 1334 O O . SER A 1 169 ? -54.055 47.696 -45.515 1.00 41.81 169 SER A O 1
ATOM 1336 N N . SER A 1 170 ? -55.040 48.651 -43.740 1.00 45.19 170 SER A N 1
ATOM 1337 C CA . SER A 1 170 ? -56.383 48.835 -44.280 1.00 45.19 170 SER A CA 1
ATOM 1338 C C . SER A 1 170 ? -56.591 50.332 -44.506 1.00 45.19 170 SER A C 1
ATOM 1340 O O . SER A 1 170 ? -56.490 51.071 -43.527 1.00 45.19 170 SER A O 1
ATOM 1342 N N . ALA A 1 171 ? -56.901 50.779 -45.725 1.00 44.81 171 ALA A N 1
ATOM 1343 C CA . ALA A 1 171 ? -57.695 51.990 -45.970 1.00 44.81 171 ALA A CA 1
ATOM 1344 C C . ALA A 1 171 ? -57.994 52.190 -47.468 1.00 44.81 171 ALA A C 1
ATOM 1346 O O . ALA A 1 171 ? -57.090 52.488 -48.243 1.00 44.81 171 ALA A O 1
ATOM 1347 N N . SER A 1 172 ? -59.302 52.152 -47.745 1.00 41.72 172 SER A N 1
ATOM 1348 C CA . SER A 1 172 ? -60.069 52.706 -48.873 1.00 41.72 172 SER A CA 1
ATOM 1349 C C . SE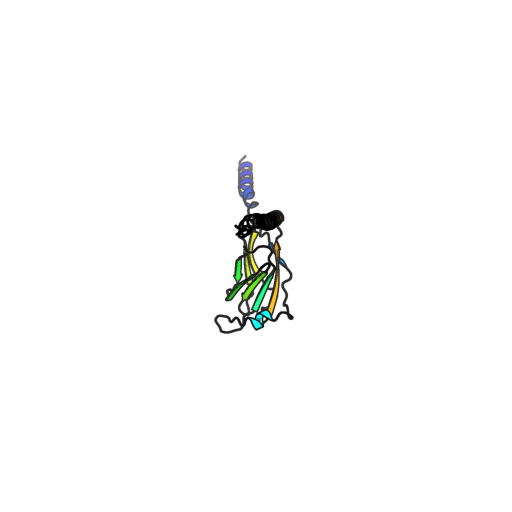R A 1 172 ? -60.042 52.030 -50.239 1.00 41.72 172 SER A C 1
ATOM 1351 O O . SER A 1 172 ? -58.982 51.578 -50.708 1.00 41.72 172 SER A O 1
#

Secondary structure (DSSP, 8-state):
-HHHHHHHHHHHHHSGGGS------EEEEEEEEESS--HHHHT--B-TTSPBPEEEEEE-S-S--EEEETT--SEEEEETTEEEEEE-TT--EEEEEETTTEEEEEEEPSSPPPTT-EEEEEEEE--HHHHHHHHHHHHHHHHHHHTTSSSSSSSSSTTSSSS---------

Foldseek 3Di:
DVVVVVVVVVCVVVVVVVPDDPDFQKDKPDKDWDPVDQPQVVVCQADPVRAAWEKEKEQDLDPQKDKAWPQGWSDWDDDDRIIITTHHFQTFFMKIQHPPRGIDGGDGRPDGGDGSIYIYMYMGGRDVVVVVVSVVVVVVVVVVVVVVVPPPPPPPPPPPPPPPDDDDDDDD